Protein AF-A0A8X6MJT6-F1 (afdb_monomer_lite)

Secondary structure (DSSP, 8-state):
--SEEEEEETTEEEEEETTTTEEEETTTHHHHHHSHHHHHHHHHHHHHTT---THHHHHH--S-HHHHHHHHHHHHHHHHHHH-----------

Organism: Nephila pilipes (NCBI:txid299642)

Sequence (94 aa):
LQYIRESQGEGGDQYNCFPCGSCCTSMDIISHLQSIRHKMTCLEKMNSDGKENDIIAIKALQVAEYYKEGIIDQECRRLLTEFGSGKPEVYIAK

Radius of gyration: 15.32 Å; chains: 1; bounding box: 29×22×44 Å

Foldseek 3Di:
DVQWDWDDDPVAIWIQGNLQRDIDHPVCPVVVCLDPSNLLSVVVVCVVVVNDFCSVVLVPDPDDVVVSSVVSVVRSVVCCVVPVPDDPPPPDDD

Structure (mmCIF, N/CA/C/O backbone):
data_AF-A0A8X6MJT6-F1
#
_entry.id   AF-A0A8X6MJT6-F1
#
loop_
_atom_site.group_PDB
_atom_site.id
_atom_site.type_symbol
_atom_site.label_atom_id
_atom_site.label_alt_id
_atom_site.label_comp_id
_atom_site.label_asym_id
_atom_site.label_entity_id
_atom_site.label_seq_id
_atom_site.pdbx_PDB_ins_code
_atom_site.Cartn_x
_atom_site.Cartn_y
_atom_site.Cartn_z
_atom_site.occupancy
_atom_site.B_iso_or_equiv
_atom_site.auth_seq_id
_atom_site.auth_comp_id
_atom_site.auth_asym_id
_atom_site.auth_atom_id
_atom_site.pdbx_PDB_model_num
ATOM 1 N N . LEU A 1 1 ? -6.092 -7.801 -12.962 1.00 50.81 1 LEU A N 1
ATOM 2 C CA . LEU A 1 1 ? -4.792 -7.126 -13.205 1.00 50.81 1 LEU A CA 1
ATOM 3 C C . LEU A 1 1 ? -4.995 -5.676 -13.689 1.00 50.81 1 LEU A C 1
ATOM 5 O O . LEU A 1 1 ? -4.405 -5.276 -14.674 1.00 50.81 1 LEU A O 1
ATOM 9 N N . GLN A 1 2 ? -5.821 -4.854 -13.024 1.00 55.72 2 GLN A N 1
ATOM 10 C CA . GLN A 1 2 ? -6.102 -3.482 -13.511 1.00 55.72 2 GLN A CA 1
ATOM 11 C C . GLN A 1 2 ? -4.986 -2.464 -13.196 1.00 55.72 2 GLN A C 1
ATOM 13 O O . GLN A 1 2 ? -5.027 -1.332 -13.664 1.00 55.72 2 GLN A O 1
ATOM 18 N N . TYR A 1 3 ? -3.989 -2.852 -12.396 1.00 67.94 3 TYR A N 1
ATOM 19 C CA . TYR A 1 3 ? -2.998 -1.932 -11.825 1.00 67.94 3 TYR A CA 1
ATOM 20 C C . TYR A 1 3 ? -1.563 -2.159 -12.318 1.00 67.94 3 TYR A C 1
ATOM 22 O O . TYR A 1 3 ? -0.687 -1.360 -11.994 1.00 67.94 3 TYR A O 1
ATOM 30 N N . ILE A 1 4 ? -1.329 -3.202 -13.119 1.00 76.06 4 ILE A N 1
ATOM 31 C CA . ILE A 1 4 ? -0.040 -3.467 -13.764 1.00 76.06 4 ILE A CA 1
ATOM 32 C C . ILE A 1 4 ? -0.300 -3.625 -15.256 1.00 76.06 4 ILE A C 1
ATOM 34 O O . ILE A 1 4 ? -1.151 -4.426 -15.639 1.00 76.06 4 ILE A O 1
ATOM 38 N N . ARG A 1 5 ? 0.424 -2.872 -16.084 1.00 77.75 5 ARG A N 1
ATOM 39 C CA . ARG A 1 5 ? 0.375 -3.002 -17.541 1.00 77.75 5 ARG A CA 1
ATOM 40 C C . ARG A 1 5 ? 1.713 -3.477 -18.069 1.00 77.75 5 ARG A C 1
ATOM 42 O O . ARG A 1 5 ? 2.724 -2.806 -17.878 1.00 77.75 5 ARG A O 1
ATOM 49 N N . GLU A 1 6 ? 1.679 -4.599 -18.764 1.00 76.31 6 GLU A N 1
ATOM 50 C CA . GLU A 1 6 ? 2.786 -5.057 -19.587 1.00 76.31 6 GLU A CA 1
ATOM 51 C C . GLU A 1 6 ? 2.833 -4.237 -20.884 1.00 76.31 6 GLU A C 1
ATOM 53 O O . GLU A 1 6 ? 1.809 -3.987 -21.527 1.00 76.31 6 GLU A O 1
ATOM 58 N N . SER A 1 7 ? 4.029 -3.786 -21.232 1.00 71.06 7 SER A N 1
ATOM 59 C CA . SER A 1 7 ? 4.358 -3.102 -22.472 1.00 71.06 7 SER A CA 1
ATOM 60 C C . SER A 1 7 ? 5.487 -3.890 -23.125 1.00 71.06 7 SER A C 1
ATOM 62 O O . SER A 1 7 ? 6.588 -3.962 -22.582 1.00 71.06 7 SER A O 1
ATOM 64 N N . GLN A 1 8 ? 5.208 -4.486 -24.282 1.00 62.81 8 GLN A N 1
ATOM 65 C CA . GLN A 1 8 ? 6.215 -5.178 -25.083 1.00 62.81 8 GLN A CA 1
ATOM 66 C C . GLN A 1 8 ? 6.934 -4.165 -25.976 1.00 62.81 8 GLN A C 1
ATOM 68 O O . GLN A 1 8 ? 6.291 -3.437 -26.733 1.00 62.81 8 GLN A O 1
ATOM 73 N N . GLY A 1 9 ? 8.261 -4.102 -25.871 1.00 62.22 9 GLY A N 1
ATOM 74 C CA . GLY A 1 9 ? 9.123 -3.314 -26.753 1.00 62.22 9 GLY A CA 1
ATOM 75 C C . GLY A 1 9 ? 10.308 -4.140 -27.252 1.00 62.22 9 GLY A C 1
ATOM 76 O O . GLY A 1 9 ? 10.553 -5.241 -26.765 1.00 62.22 9 GLY A O 1
ATOM 77 N N . GLU A 1 10 ? 11.084 -3.596 -28.193 1.00 59.28 10 GLU A N 1
ATOM 78 C CA . GLU A 1 10 ? 12.254 -4.278 -28.787 1.00 59.28 10 GLU A CA 1
ATOM 79 C C . GLU A 1 10 ? 13.348 -4.660 -27.761 1.00 59.28 10 GLU A C 1
ATOM 81 O O . GLU A 1 10 ? 14.229 -5.457 -28.069 1.00 59.28 10 GLU A O 1
ATOM 86 N N . GLY A 1 11 ? 13.278 -4.135 -26.528 1.00 62.78 11 GLY A N 1
ATOM 87 C CA . GLY A 1 11 ? 14.191 -4.423 -25.413 1.00 62.78 11 GLY A CA 1
ATOM 88 C C . GLY A 1 11 ? 13.680 -5.422 -24.361 1.00 62.78 11 GLY A C 1
ATOM 89 O O . GLY A 1 11 ? 14.303 -5.530 -23.306 1.00 62.78 11 GLY A O 1
ATOM 90 N N . GLY A 1 12 ? 12.568 -6.123 -24.612 1.00 66.81 12 GLY A N 1
ATOM 91 C CA . GLY A 1 12 ? 11.955 -7.086 -23.683 1.00 66.81 12 GLY A CA 1
ATOM 92 C C . GLY A 1 12 ? 10.699 -6.569 -22.969 1.00 66.81 12 GLY A C 1
ATOM 93 O O . GLY A 1 12 ? 10.271 -5.430 -23.175 1.00 66.81 12 GLY A O 1
ATOM 94 N N . ASP A 1 13 ? 10.094 -7.425 -22.139 1.00 75.19 13 ASP A N 1
ATOM 95 C CA . ASP A 1 13 ? 8.831 -7.137 -21.446 1.00 75.19 13 ASP A CA 1
ATOM 96 C C . ASP A 1 13 ? 9.037 -6.142 -20.289 1.00 75.19 13 ASP A C 1
ATOM 98 O O . ASP A 1 13 ? 9.766 -6.408 -19.323 1.00 75.19 13 ASP A O 1
ATOM 102 N N . GLN A 1 14 ? 8.376 -4.984 -20.376 1.00 81.12 14 GLN A N 1
ATOM 103 C CA . GLN A 1 14 ? 8.348 -3.963 -19.326 1.00 81.12 14 GLN A CA 1
ATOM 104 C C . GLN A 1 14 ? 6.991 -3.939 -18.621 1.00 81.12 14 GLN A C 1
ATOM 106 O O . GLN A 1 14 ? 5.942 -3.958 -19.256 1.00 81.12 14 GLN A O 1
ATOM 111 N N . TYR A 1 15 ? 6.995 -3.817 -17.298 1.00 82.56 15 TYR A N 1
ATOM 112 C CA . TYR A 1 15 ? 5.813 -3.815 -16.444 1.00 82.56 15 TYR A CA 1
ATOM 113 C C . TYR A 1 15 ? 5.662 -2.469 -15.748 1.00 82.56 15 TYR A C 1
ATOM 115 O O . TYR A 1 15 ? 6.478 -2.076 -14.919 1.00 82.56 15 TYR A O 1
ATOM 123 N N . ASN A 1 16 ? 4.576 -1.770 -16.048 1.00 83.38 16 ASN A N 1
ATOM 124 C CA . ASN A 1 16 ? 4.245 -0.489 -15.445 1.00 83.38 16 ASN A CA 1
ATOM 125 C C . ASN A 1 16 ? 3.267 -0.698 -14.291 1.00 83.38 16 ASN A C 1
ATOM 127 O O . ASN A 1 16 ? 2.131 -1.123 -14.504 1.00 83.38 16 ASN A O 1
ATOM 131 N N . CYS A 1 17 ? 3.695 -0.380 -13.075 1.00 86.12 17 CYS A N 1
ATOM 132 C CA . CYS A 1 17 ? 2.854 -0.377 -11.887 1.00 86.12 17 CYS A CA 1
ATOM 133 C C . CYS A 1 17 ? 2.190 0.996 -11.741 1.00 86.12 17 CYS A C 1
ATOM 135 O O . CYS A 1 17 ? 2.832 1.960 -11.326 1.00 86.12 17 CYS A O 1
ATOM 137 N N . PHE A 1 18 ? 0.899 1.099 -12.064 1.00 83.69 18 PHE A N 1
ATOM 138 C CA . PHE A 1 18 ? 0.169 2.368 -11.984 1.00 83.69 18 PHE A CA 1
ATOM 139 C C . PHE A 1 18 ? 0.071 2.947 -10.567 1.00 83.69 18 PHE A C 1
ATOM 141 O O . PHE A 1 18 ? 0.235 4.157 -10.439 1.00 83.69 18 PHE A O 1
ATOM 148 N N . PRO A 1 19 ? -0.175 2.152 -9.501 1.00 82.38 19 PRO A N 1
ATOM 149 C CA . PRO A 1 19 ? -0.186 2.676 -8.138 1.00 82.38 19 PRO A CA 1
ATOM 150 C C . PRO A 1 19 ? 1.135 3.351 -7.766 1.00 82.38 19 PRO A C 1
ATOM 152 O O . PRO A 1 19 ? 1.123 4.425 -7.180 1.00 82.38 19 PRO A O 1
ATOM 155 N N . CYS A 1 20 ? 2.264 2.746 -8.142 1.00 84.38 20 CYS A N 1
ATOM 156 C CA . CYS A 1 20 ? 3.590 3.240 -7.780 1.00 84.38 20 CYS A CA 1
ATOM 157 C C . CYS A 1 20 ? 4.199 4.206 -8.808 1.00 84.38 20 CYS A C 1
ATOM 159 O O . CYS A 1 20 ? 5.248 4.783 -8.532 1.00 84.38 20 CYS A O 1
ATOM 161 N N . GLY A 1 21 ? 3.604 4.340 -9.998 1.00 82.94 21 GLY A N 1
ATOM 162 C CA . GLY A 1 21 ? 4.178 5.091 -11.119 1.00 82.94 21 GLY A CA 1
ATOM 163 C C . GLY A 1 21 ? 5.526 4.545 -11.611 1.00 82.94 21 GLY A C 1
ATOM 164 O O . GLY A 1 21 ? 6.283 5.275 -12.243 1.00 82.94 21 GLY A O 1
ATOM 165 N N . SER A 1 22 ? 5.861 3.291 -11.293 1.00 81.44 22 SER A N 1
ATOM 166 C CA . SER A 1 22 ? 7.171 2.698 -11.580 1.00 81.44 22 SER A CA 1
ATOM 167 C C . SER A 1 22 ? 7.123 1.752 -12.775 1.00 81.44 22 SER A C 1
ATOM 169 O O . SER A 1 22 ? 6.178 0.975 -12.914 1.00 81.44 22 SER A O 1
ATOM 171 N N . CYS A 1 23 ? 8.181 1.768 -13.585 1.00 83.50 23 CYS A N 1
ATOM 172 C CA . CYS A 1 23 ? 8.428 0.783 -14.634 1.00 83.50 23 CYS A CA 1
ATOM 173 C C . CYS A 1 23 ? 9.448 -0.250 -14.132 1.00 83.50 23 CYS A C 1
ATOM 175 O O . CYS A 1 23 ? 10.487 0.117 -13.581 1.00 83.50 23 CYS A O 1
ATOM 177 N N . CYS A 1 24 ? 9.130 -1.530 -14.285 1.00 83.12 24 CYS A N 1
ATOM 178 C CA . CYS A 1 24 ? 9.925 -2.673 -13.849 1.00 83.12 24 CYS A CA 1
ATOM 179 C C . CYS A 1 24 ? 10.160 -3.617 -15.030 1.00 83.12 24 CYS A C 1
ATOM 181 O O . CYS A 1 24 ? 9.385 -3.632 -15.980 1.00 83.12 24 CYS A O 1
ATOM 183 N N . THR A 1 25 ? 11.208 -4.430 -14.973 1.00 84.19 25 THR A N 1
ATOM 184 C CA . THR A 1 25 ? 11.412 -5.510 -15.949 1.00 84.19 25 THR A CA 1
ATOM 185 C C . THR A 1 25 ? 10.670 -6.778 -15.514 1.00 84.19 25 THR A C 1
ATOM 187 O O . THR A 1 25 ? 10.196 -6.864 -14.378 1.00 84.19 25 THR A O 1
ATOM 190 N N . SER A 1 26 ? 10.604 -7.789 -16.383 1.00 79.94 26 SER A N 1
ATOM 191 C CA . SER A 1 26 ? 10.127 -9.134 -16.019 1.00 79.94 26 SER A CA 1
ATOM 192 C C . SER A 1 26 ? 10.899 -9.766 -14.854 1.00 79.94 26 SER A C 1
ATOM 194 O O . SER A 1 26 ? 10.322 -10.530 -14.083 1.00 79.94 26 SE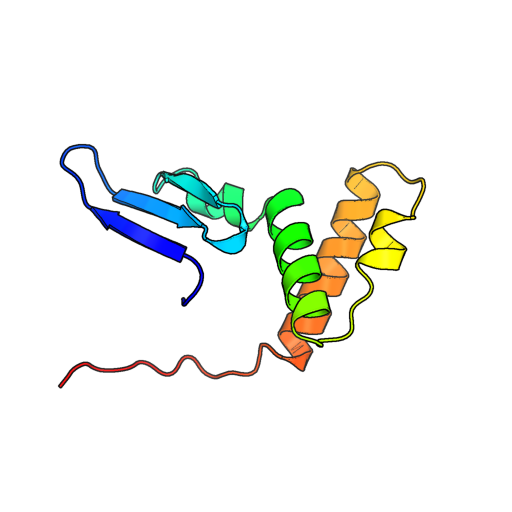R A O 1
ATOM 196 N N . MET A 1 27 ? 12.179 -9.421 -14.677 1.00 83.06 27 MET A N 1
ATOM 197 C CA . MET A 1 27 ? 12.996 -9.914 -13.563 1.00 83.06 27 MET A CA 1
ATOM 198 C C . MET A 1 27 ? 12.665 -9.209 -12.240 1.00 83.06 27 MET A C 1
ATOM 200 O O . MET A 1 27 ? 12.693 -9.836 -11.183 1.00 83.06 27 MET A O 1
ATOM 204 N N . ASP A 1 28 ? 12.293 -7.928 -12.295 1.00 85.56 28 ASP A N 1
ATOM 205 C CA . ASP A 1 28 ? 12.110 -7.088 -11.103 1.00 85.56 28 ASP A CA 1
ATOM 206 C C . ASP A 1 28 ? 10.646 -6.918 -10.684 1.00 85.56 28 ASP A C 1
ATOM 208 O O . ASP A 1 28 ? 10.360 -6.401 -9.605 1.00 85.56 28 ASP A O 1
ATOM 212 N N . ILE A 1 29 ? 9.682 -7.312 -11.519 1.00 84.19 29 ILE A N 1
ATOM 213 C CA . ILE A 1 29 ? 8.264 -7.069 -11.228 1.00 84.19 29 ILE A CA 1
ATOM 214 C C . ILE A 1 29 ? 7.807 -7.792 -9.957 1.00 84.19 29 ILE A C 1
ATOM 216 O O . ILE A 1 29 ? 7.097 -7.210 -9.142 1.00 84.19 29 ILE A O 1
ATOM 220 N N . ILE A 1 30 ? 8.248 -9.029 -9.723 1.00 86.44 30 ILE A N 1
ATOM 221 C CA . ILE A 1 30 ? 7.844 -9.781 -8.526 1.00 86.44 30 ILE A CA 1
ATOM 222 C C . ILE A 1 30 ? 8.424 -9.149 -7.257 1.00 86.44 30 ILE A C 1
ATOM 224 O O . ILE A 1 30 ? 7.691 -8.935 -6.290 1.00 86.44 30 ILE A O 1
ATOM 228 N N . SER A 1 31 ? 9.711 -8.793 -7.270 1.00 88.12 31 SER A N 1
ATOM 229 C CA . SER A 1 31 ? 10.358 -8.127 -6.134 1.00 88.12 31 SER A CA 1
ATOM 230 C C . SER A 1 31 ? 9.754 -6.743 -5.881 1.00 88.12 31 SER A C 1
ATOM 232 O O . SER A 1 31 ? 9.531 -6.364 -4.731 1.00 88.12 31 SER A O 1
ATOM 234 N N . HIS A 1 32 ? 9.378 -6.020 -6.941 1.00 88.25 32 HIS A N 1
ATOM 235 C CA . HIS A 1 32 ? 8.636 -4.770 -6.837 1.00 88.25 32 HIS A CA 1
ATOM 236 C C . HIS A 1 32 ? 7.299 -4.951 -6.105 1.00 88.25 32 HIS A C 1
ATOM 238 O O . HIS A 1 32 ? 7.030 -4.219 -5.152 1.00 88.25 32 HIS A O 1
ATOM 244 N N . LEU A 1 33 ? 6.478 -5.926 -6.509 1.00 86.62 33 LEU A N 1
ATOM 245 C CA . LEU A 1 33 ? 5.161 -6.163 -5.901 1.00 86.62 33 LEU A CA 1
ATOM 246 C C . LEU A 1 33 ? 5.251 -6.616 -4.442 1.00 86.62 33 LEU A C 1
ATOM 248 O O . LEU A 1 33 ? 4.360 -6.333 -3.644 1.00 86.62 33 LEU A O 1
ATOM 252 N N . GLN A 1 34 ? 6.334 -7.299 -4.081 1.00 86.94 34 GLN A N 1
ATOM 253 C CA . GLN A 1 34 ? 6.589 -7.713 -2.704 1.00 86.94 34 GLN A CA 1
ATOM 254 C C . GLN A 1 34 ? 7.177 -6.593 -1.838 1.00 86.94 34 GLN A C 1
ATOM 256 O O . GLN A 1 34 ? 7.145 -6.708 -0.612 1.00 86.94 34 GLN A O 1
ATOM 261 N N . SER A 1 35 ? 7.668 -5.507 -2.443 1.00 89.56 35 SER A N 1
ATOM 262 C CA . SER A 1 35 ? 8.279 -4.405 -1.704 1.00 89.56 35 SER A CA 1
ATOM 263 C C . SER A 1 35 ? 7.292 -3.729 -0.748 1.00 89.56 35 SER A C 1
ATOM 265 O O . SER A 1 35 ? 6.130 -3.482 -1.084 1.00 89.56 35 SER A O 1
ATOM 267 N N . ILE A 1 36 ? 7.791 -3.349 0.434 1.00 89.62 36 ILE A N 1
ATOM 268 C CA . ILE A 1 36 ? 7.051 -2.568 1.439 1.00 89.62 36 ILE A CA 1
ATOM 269 C C . ILE A 1 36 ? 6.422 -1.329 0.802 1.00 89.62 36 ILE A C 1
ATOM 271 O O . ILE A 1 36 ? 5.251 -1.031 1.029 1.00 89.62 36 ILE A O 1
ATOM 275 N N . ARG A 1 37 ? 7.188 -0.636 -0.047 1.00 89.31 37 ARG A N 1
ATOM 276 C CA . ARG A 1 37 ? 6.732 0.567 -0.744 1.00 89.31 37 ARG A CA 1
ATOM 277 C C . ARG A 1 37 ? 5.473 0.296 -1.565 1.00 89.31 37 ARG A C 1
ATOM 279 O O . ARG A 1 37 ? 4.514 1.048 -1.445 1.00 89.31 37 ARG A O 1
ATOM 286 N N . HIS A 1 38 ? 5.459 -0.777 -2.358 1.00 89.94 38 HIS A N 1
ATOM 287 C CA . HIS A 1 38 ? 4.286 -1.139 -3.153 1.00 89.94 38 HIS A CA 1
ATOM 288 C C . HIS A 1 38 ? 3.071 -1.429 -2.267 1.00 89.94 38 HIS A C 1
ATOM 290 O O . HIS A 1 38 ? 2.001 -0.856 -2.474 1.00 89.94 38 HIS A O 1
ATOM 296 N N . LYS A 1 39 ? 3.255 -2.261 -1.237 1.00 90.56 39 LYS A N 1
ATOM 297 C CA . LYS A 1 39 ? 2.191 -2.628 -0.295 1.00 90.56 39 LYS A CA 1
ATOM 298 C C . LYS A 1 39 ? 1.596 -1.398 0.401 1.00 90.56 39 LYS A C 1
ATOM 300 O O . LYS A 1 39 ? 0.376 -1.260 0.436 1.00 90.56 39 LYS A O 1
ATOM 305 N N . MET A 1 40 ? 2.426 -0.461 0.869 1.00 91.50 40 MET A N 1
ATOM 306 C CA . MET A 1 40 ? 1.952 0.797 1.464 1.00 91.50 40 MET A CA 1
ATOM 307 C C . MET A 1 40 ? 1.141 1.631 0.476 1.00 91.50 40 MET A C 1
ATOM 309 O O . MET A 1 40 ? 0.054 2.081 0.823 1.00 91.50 40 MET A O 1
ATOM 313 N N . THR A 1 41 ? 1.616 1.796 -0.760 1.00 90.75 41 THR A N 1
ATOM 314 C CA . THR A 1 41 ? 0.875 2.533 -1.793 1.00 90.75 41 THR A CA 1
ATOM 315 C C . THR A 1 41 ? -0.479 1.885 -2.100 1.00 90.75 41 THR A C 1
ATOM 317 O O . THR A 1 41 ? -1.474 2.582 -2.300 1.00 90.75 41 THR A O 1
ATOM 320 N N . CYS A 1 42 ? -0.559 0.552 -2.097 1.00 89.06 42 CYS A N 1
ATOM 321 C CA . CYS A 1 42 ? -1.833 -0.151 -2.230 1.00 89.06 42 CYS A CA 1
ATOM 322 C C . CYS A 1 42 ? -2.778 0.140 -1.059 1.00 89.06 42 CYS A C 1
ATOM 324 O O . CYS A 1 42 ? -3.944 0.445 -1.300 1.00 89.06 42 CYS A O 1
ATOM 326 N N . LEU A 1 43 ? -2.288 0.096 0.182 1.00 90.56 43 LEU A N 1
ATOM 327 C CA . LEU A 1 43 ? -3.089 0.408 1.370 1.00 90.56 43 LEU A CA 1
ATOM 328 C C . LEU A 1 43 ? -3.581 1.863 1.372 1.00 90.56 43 LEU A C 1
ATOM 330 O O . LEU A 1 43 ? -4.751 2.119 1.652 1.00 90.56 43 LEU A O 1
ATOM 334 N N . GLU A 1 44 ? -2.724 2.813 0.989 1.00 91.88 44 GLU A N 1
ATOM 335 C CA . GLU A 1 44 ? -3.093 4.224 0.820 1.00 91.88 44 GLU A CA 1
ATOM 336 C C . GLU A 1 44 ? -4.228 4.383 -0.186 1.00 91.88 44 GLU A C 1
ATOM 338 O O . GLU A 1 44 ? -5.228 5.036 0.106 1.00 91.88 44 GLU A O 1
ATOM 343 N N . LYS A 1 45 ? -4.098 3.744 -1.353 1.00 88.69 45 LYS A N 1
ATOM 344 C CA . LYS A 1 45 ? -5.118 3.806 -2.395 1.00 88.69 45 LYS A CA 1
ATOM 345 C C . LYS A 1 45 ? -6.426 3.170 -1.943 1.00 88.69 45 LYS A C 1
ATOM 347 O O . LYS A 1 45 ? -7.477 3.763 -2.136 1.00 88.69 45 LYS A O 1
ATOM 352 N N . MET A 1 46 ? -6.369 2.009 -1.290 1.00 87.94 46 MET A N 1
ATOM 353 C CA . MET A 1 46 ? -7.554 1.365 -0.719 1.00 87.94 46 MET A CA 1
ATOM 354 C C . MET A 1 46 ? -8.237 2.261 0.317 1.00 87.94 46 MET A C 1
ATOM 356 O O . MET A 1 46 ? -9.457 2.390 0.280 1.00 87.94 46 MET A O 1
ATOM 360 N N . ASN A 1 47 ? -7.463 2.936 1.171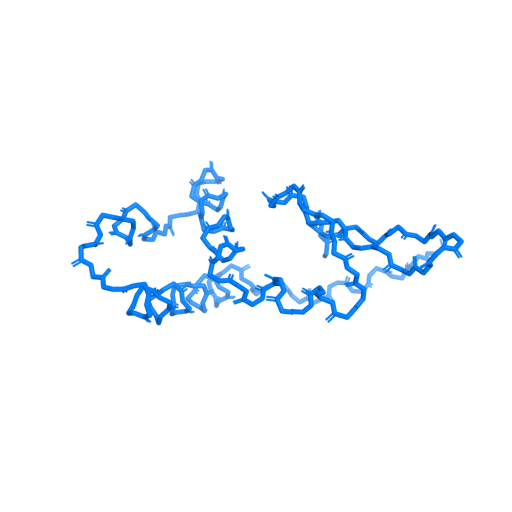 1.00 90.81 47 ASN A N 1
ATOM 361 C CA . ASN A 1 47 ? -7.994 3.882 2.149 1.00 90.81 47 ASN A CA 1
ATOM 362 C C . ASN A 1 47 ? -8.666 5.084 1.461 1.00 90.81 47 ASN A C 1
ATOM 364 O O . ASN A 1 47 ? -9.761 5.484 1.847 1.00 90.81 47 ASN A O 1
ATOM 368 N N . SER A 1 48 ? -8.054 5.634 0.405 1.00 89.12 48 SER A N 1
ATOM 369 C CA . SER A 1 48 ? -8.653 6.699 -0.415 1.00 89.12 48 SER A CA 1
ATOM 370 C C . SER A 1 48 ? -9.907 6.252 -1.172 1.00 89.12 48 SER A C 1
ATOM 372 O O . SER A 1 48 ? -10.828 7.047 -1.335 1.00 89.12 48 SER A O 1
ATOM 374 N N . ASP A 1 49 ? -9.972 4.985 -1.582 1.00 87.69 49 ASP A N 1
ATOM 375 C CA . ASP A 1 49 ? -11.137 4.366 -2.224 1.00 87.69 49 ASP A CA 1
ATOM 376 C C . ASP A 1 49 ? -12.251 4.004 -1.211 1.00 87.69 49 ASP A C 1
ATOM 378 O O . ASP A 1 49 ? -13.246 3.380 -1.582 1.00 87.69 49 ASP A O 1
ATOM 382 N N . GLY A 1 50 ? -12.096 4.365 0.071 1.00 87.50 50 GLY A N 1
ATOM 383 C CA . GLY A 1 50 ? -13.085 4.135 1.130 1.00 87.50 50 GLY A CA 1
ATOM 384 C C . GLY A 1 50 ? -13.047 2.740 1.760 1.00 87.50 50 GLY A C 1
ATOM 385 O O . GLY A 1 50 ? -13.971 2.374 2.483 1.00 87.50 50 GLY A O 1
ATOM 386 N N . LYS A 1 51 ? -12.001 1.946 1.500 1.00 87.94 51 LYS A N 1
ATOM 387 C CA . LYS A 1 51 ? -11.782 0.647 2.152 1.00 87.94 51 LYS A CA 1
ATOM 388 C C . LYS A 1 51 ? -10.940 0.857 3.401 1.00 87.94 51 LYS A C 1
ATOM 390 O O . LYS A 1 51 ? -9.722 1.036 3.306 1.00 87.94 51 LYS A O 1
ATOM 395 N N . GLU A 1 52 ? -11.611 0.839 4.547 1.00 91.38 52 GLU A N 1
ATOM 396 C CA . GLU A 1 52 ? -10.991 1.054 5.852 1.00 91.38 52 GLU A CA 1
ATOM 397 C C . GLU A 1 52 ? -9.833 0.078 6.092 1.00 91.38 52 GLU A C 1
ATOM 399 O O . GLU A 1 52 ? -9.948 -1.139 5.913 1.00 91.38 52 GLU A O 1
ATOM 404 N N . ASN A 1 53 ? -8.688 0.642 6.460 1.00 92.88 53 ASN A N 1
ATOM 405 C CA . ASN A 1 53 ? -7.484 -0.096 6.795 1.00 92.88 53 ASN A CA 1
ATOM 406 C C . ASN A 1 53 ? -6.574 0.733 7.705 1.00 92.88 53 ASN A C 1
ATOM 408 O O . ASN A 1 53 ? -6.730 1.949 7.837 1.00 92.88 53 ASN A O 1
ATOM 412 N N . ASP A 1 54 ? -5.579 0.076 8.290 1.00 94.06 54 ASP A N 1
ATOM 413 C CA . ASP A 1 54 ? -4.737 0.663 9.332 1.00 94.06 54 ASP A CA 1
ATOM 414 C C . ASP A 1 54 ? -3.571 1.519 8.801 1.00 94.06 54 ASP A C 1
ATOM 416 O O . ASP A 1 54 ? -2.655 1.856 9.554 1.00 94.06 54 ASP A O 1
ATOM 420 N N . ILE A 1 55 ? -3.558 1.931 7.525 1.00 93.75 55 ILE A N 1
ATOM 421 C CA . ILE A 1 55 ? -2.396 2.613 6.922 1.00 93.75 55 ILE A CA 1
ATOM 422 C C . ILE A 1 55 ? -1.966 3.887 7.658 1.00 93.75 55 ILE A C 1
ATOM 424 O O . ILE A 1 55 ? -0.770 4.164 7.771 1.00 93.75 55 ILE A O 1
ATOM 428 N N . ILE A 1 56 ? -2.919 4.659 8.187 1.00 92.19 56 ILE A N 1
ATOM 429 C CA . ILE A 1 56 ? -2.633 5.887 8.940 1.00 92.19 56 ILE A CA 1
ATOM 430 C C . ILE A 1 56 ? -1.926 5.539 10.256 1.00 92.19 56 ILE A C 1
ATOM 432 O O . ILE A 1 56 ? -0.904 6.145 10.586 1.00 92.19 56 ILE A O 1
ATOM 436 N N . ALA A 1 57 ? -2.425 4.526 10.970 1.00 92.69 57 ALA A N 1
ATOM 437 C CA . ALA A 1 57 ? -1.830 4.050 12.213 1.00 92.69 57 ALA A CA 1
ATOM 438 C C . ALA A 1 57 ? -0.437 3.451 11.966 1.00 92.69 57 ALA A C 1
ATOM 440 O O . ALA A 1 57 ? 0.519 3.823 12.644 1.00 92.69 57 ALA A O 1
ATOM 441 N N . ILE A 1 58 ? -0.290 2.609 10.937 1.00 91.12 58 ILE A N 1
ATOM 442 C CA . ILE A 1 58 ? 0.979 1.979 10.544 1.00 91.12 58 ILE A CA 1
ATOM 443 C C . ILE A 1 58 ? 2.051 3.033 10.239 1.00 91.12 58 ILE A C 1
ATOM 445 O O . ILE A 1 58 ? 3.200 2.906 10.675 1.00 91.12 58 ILE A O 1
ATOM 449 N N . LYS A 1 59 ? 1.694 4.104 9.518 1.00 89.06 59 LYS A N 1
ATOM 450 C CA . LYS A 1 59 ? 2.616 5.211 9.223 1.00 89.06 59 LYS A CA 1
ATOM 451 C C . LYS A 1 59 ? 3.069 5.950 10.478 1.00 89.06 59 LYS A C 1
ATOM 453 O O . LYS A 1 59 ? 4.240 6.322 10.557 1.00 89.06 59 LYS A O 1
ATOM 458 N N . ALA A 1 60 ? 2.171 6.133 11.444 1.00 91.50 60 ALA A N 1
ATOM 459 C CA . ALA A 1 60 ? 2.450 6.832 12.695 1.00 91.50 60 ALA A CA 1
ATOM 460 C C . ALA A 1 60 ? 3.343 6.036 13.667 1.00 91.50 60 ALA A C 1
ATOM 462 O O . ALA A 1 60 ? 3.902 6.621 14.595 1.00 91.50 60 ALA A O 1
ATOM 463 N N . LEU A 1 61 ? 3.519 4.723 13.462 1.00 90.94 61 LEU A N 1
ATO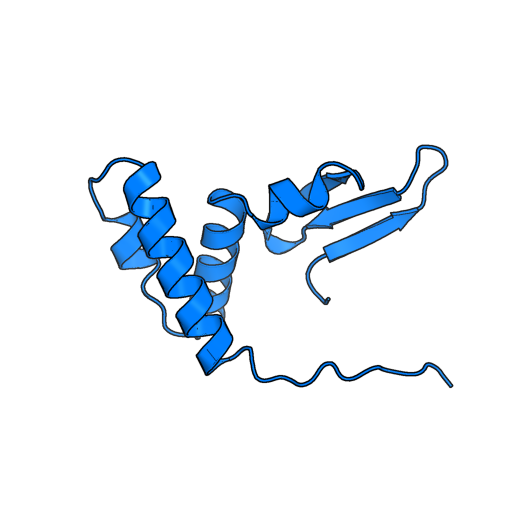M 464 C CA . LEU A 1 61 ? 4.383 3.903 14.311 1.00 90.94 61 LEU A CA 1
ATOM 465 C C . LEU A 1 61 ? 5.845 4.370 14.249 1.00 90.94 61 LEU A C 1
ATOM 467 O O . LEU A 1 61 ? 6.458 4.436 13.179 1.00 90.94 61 LEU A O 1
ATOM 471 N N . GLN A 1 62 ? 6.439 4.607 15.418 1.00 89.56 62 GLN A N 1
ATOM 472 C CA . GLN A 1 62 ? 7.867 4.902 15.582 1.00 89.56 62 GLN A CA 1
ATOM 473 C C . GLN A 1 62 ? 8.664 3.615 15.837 1.00 89.56 62 GLN A C 1
ATOM 475 O O . GLN A 1 62 ? 9.313 3.450 16.865 1.00 89.56 62 GLN A O 1
ATOM 480 N N . VAL A 1 63 ? 8.572 2.673 14.900 1.00 87.00 63 VAL A N 1
ATOM 481 C CA . VAL A 1 63 ? 9.311 1.401 14.928 1.00 87.00 63 VAL A CA 1
ATOM 482 C C . VAL A 1 63 ? 10.207 1.281 13.701 1.00 87.00 63 VAL A C 1
ATOM 484 O O . VAL A 1 63 ? 9.995 1.969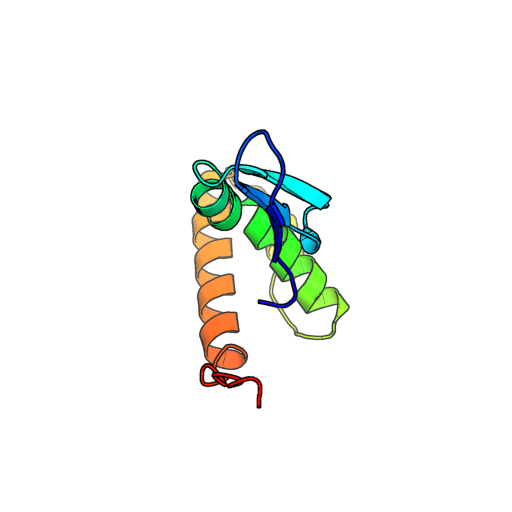 12.699 1.00 87.00 63 VAL A O 1
ATOM 487 N N . ALA A 1 64 ? 11.205 0.401 13.774 1.00 86.06 64 ALA A N 1
ATOM 488 C CA . ALA A 1 64 ? 12.076 0.104 12.643 1.00 86.06 64 ALA A CA 1
ATOM 489 C C . ALA A 1 64 ? 11.278 -0.431 11.438 1.00 86.06 64 ALA A C 1
ATOM 491 O O . ALA A 1 64 ? 10.254 -1.096 11.607 1.00 86.06 64 ALA A O 1
ATOM 492 N N . GLU A 1 65 ? 11.762 -0.174 10.221 1.00 80.62 65 GLU A N 1
ATOM 493 C CA . GLU A 1 65 ? 11.041 -0.525 8.987 1.00 80.62 65 GLU A CA 1
ATOM 494 C C . GLU A 1 65 ? 10.737 -2.022 8.865 1.00 80.62 65 GLU A C 1
ATOM 496 O O . GLU A 1 65 ? 9.647 -2.383 8.431 1.00 80.62 65 GLU A O 1
ATOM 501 N N . TYR A 1 66 ? 11.632 -2.893 9.343 1.00 82.50 66 TYR A N 1
ATOM 502 C CA . TYR A 1 66 ? 11.403 -4.342 9.328 1.00 82.50 66 TYR A CA 1
ATOM 503 C C . TYR A 1 66 ? 10.204 -4.772 10.190 1.00 82.50 66 TYR A C 1
ATOM 505 O O . TYR A 1 66 ? 9.508 -5.727 9.858 1.00 82.50 66 TYR A O 1
ATOM 513 N N . TYR A 1 67 ? 9.918 -4.062 11.289 1.00 84.19 67 TYR A N 1
ATOM 514 C CA . TYR A 1 67 ? 8.711 -4.320 12.076 1.00 84.19 67 TYR A CA 1
ATOM 515 C C . TYR A 1 67 ? 7.463 -3.808 11.359 1.00 84.19 67 TYR A C 1
ATOM 517 O O . TYR A 1 67 ? 6.412 -4.442 11.440 1.00 84.19 67 TYR A O 1
ATOM 525 N N . LYS A 1 68 ? 7.573 -2.690 10.626 1.00 86.56 68 LYS A N 1
ATOM 526 C CA . LYS A 1 68 ? 6.468 -2.184 9.799 1.00 86.56 68 LYS A CA 1
ATOM 527 C C . LYS A 1 68 ? 6.120 -3.167 8.691 1.00 86.56 68 LYS A C 1
ATOM 529 O O . LYS A 1 68 ? 4.938 -3.357 8.435 1.00 86.56 68 LYS A O 1
ATOM 534 N N . GLU A 1 69 ? 7.111 -3.822 8.089 1.00 88.62 69 GLU A N 1
ATOM 535 C CA . GLU A 1 69 ? 6.895 -4.835 7.051 1.00 88.62 69 GLU A CA 1
ATOM 536 C C . GLU A 1 69 ? 5.953 -5.948 7.515 1.00 88.62 69 GLU A C 1
ATOM 538 O O . GLU A 1 69 ? 4.965 -6.232 6.843 1.00 88.62 69 GLU A O 1
ATOM 543 N N . GLY A 1 70 ? 6.189 -6.516 8.702 1.00 90.62 70 GLY A N 1
ATOM 544 C CA . GLY A 1 70 ? 5.330 -7.570 9.248 1.00 90.62 70 GLY A CA 1
ATOM 545 C C . GLY A 1 70 ? 3.876 -7.127 9.454 1.00 90.62 70 GLY A C 1
ATOM 546 O O . GLY A 1 70 ? 2.951 -7.887 9.160 1.00 90.62 70 GLY A O 1
ATOM 547 N N . ILE A 1 71 ? 3.673 -5.887 9.911 1.00 92.50 71 ILE A N 1
ATOM 548 C CA . ILE A 1 71 ? 2.342 -5.304 10.142 1.00 92.50 71 ILE A CA 1
ATOM 549 C C . ILE A 1 71 ? 1.644 -5.014 8.808 1.00 92.50 71 ILE A C 1
ATOM 551 O O . ILE A 1 71 ? 0.482 -5.368 8.626 1.00 92.50 71 ILE A O 1
ATOM 555 N N . ILE A 1 72 ? 2.364 -4.425 7.851 1.00 91.88 72 ILE A N 1
ATOM 556 C CA . ILE A 1 72 ? 1.868 -4.151 6.497 1.00 91.88 72 ILE A CA 1
ATOM 557 C C . ILE A 1 72 ? 1.447 -5.455 5.818 1.00 91.88 72 ILE A C 1
ATOM 559 O O . ILE A 1 72 ? 0.365 -5.530 5.243 1.00 91.88 72 ILE A O 1
ATOM 563 N N . ASP A 1 73 ? 2.257 -6.504 5.930 1.00 91.56 73 ASP A N 1
ATOM 564 C CA . ASP A 1 73 ? 1.957 -7.816 5.363 1.00 91.56 73 ASP A CA 1
ATOM 565 C C . ASP A 1 73 ? 0.714 -8.451 5.977 1.00 91.56 73 ASP A C 1
ATOM 567 O O . ASP A 1 73 ? -0.098 -9.056 5.270 1.00 91.56 73 ASP A O 1
ATOM 571 N N . GLN A 1 74 ? 0.561 -8.334 7.295 1.00 91.50 74 GLN A N 1
ATOM 572 C CA . GLN A 1 74 ? -0.627 -8.806 7.991 1.00 91.50 74 GLN A CA 1
ATOM 573 C C . GLN A 1 74 ? -1.877 -8.064 7.513 1.00 91.50 74 GLN A C 1
ATOM 575 O O . GLN A 1 74 ? -2.882 -8.709 7.213 1.00 91.50 74 GLN A O 1
ATOM 580 N N . GLU A 1 75 ? -1.789 -6.745 7.375 1.00 92.06 75 GLU A N 1
ATOM 581 C CA . GLU A 1 75 ? -2.905 -5.917 6.934 1.00 92.06 75 GLU A CA 1
ATOM 582 C C . GLU A 1 75 ? -3.280 -6.185 5.472 1.00 92.06 75 GLU A C 1
ATOM 584 O O . GLU A 1 75 ? -4.450 -6.390 5.147 1.00 92.06 75 GLU A O 1
ATOM 589 N N . CYS A 1 76 ? -2.291 -6.316 4.583 1.00 88.44 76 CYS A N 1
ATOM 590 C CA . CYS A 1 76 ? -2.527 -6.738 3.206 1.00 88.44 76 CYS A CA 1
ATOM 591 C C . CYS A 1 76 ? -3.228 -8.104 3.143 1.00 88.44 76 CYS A C 1
ATOM 593 O O . CYS A 1 76 ? -4.173 -8.265 2.372 1.00 88.44 76 CYS A O 1
ATOM 595 N N . ARG A 1 77 ? -2.821 -9.088 3.960 1.00 89.00 77 ARG A N 1
ATOM 596 C CA . ARG A 1 77 ? -3.490 -10.403 4.023 1.00 89.00 77 ARG A CA 1
ATOM 597 C C . ARG A 1 77 ? -4.927 -10.309 4.535 1.00 89.00 77 ARG A C 1
ATOM 599 O O . ARG A 1 77 ? -5.799 -11.001 4.003 1.00 89.00 77 ARG A O 1
ATOM 606 N N . ARG A 1 78 ? -5.186 -9.456 5.531 1.00 90.00 78 ARG A N 1
ATOM 607 C CA . ARG A 1 78 ? -6.540 -9.198 6.041 1.00 90.00 78 ARG A CA 1
ATOM 608 C C . ARG A 1 78 ? -7.432 -8.652 4.929 1.00 90.00 78 ARG A C 1
ATOM 610 O O . ARG A 1 78 ? -8.470 -9.239 4.638 1.00 90.00 78 ARG A O 1
ATOM 617 N N . LEU A 1 79 ? -6.976 -7.611 4.233 1.00 85.94 79 LEU A N 1
ATOM 618 C CA . LEU A 1 79 ? -7.721 -6.991 3.137 1.00 85.94 79 LEU A CA 1
ATOM 619 C C . LEU A 1 79 ? -7.896 -7.915 1.929 1.00 85.94 79 LEU A C 1
ATOM 621 O O . LEU A 1 79 ? -8.937 -7.885 1.281 1.00 85.94 79 LEU A O 1
ATOM 625 N N . LEU A 1 80 ? -6.913 -8.766 1.624 1.00 83.56 80 LEU A N 1
ATOM 626 C CA . LEU A 1 80 ? -7.068 -9.812 0.609 1.00 83.56 80 LEU A CA 1
ATOM 627 C C . LEU A 1 80 ? -8.138 -10.835 1.004 1.00 83.56 80 LEU A C 1
ATOM 629 O O . LEU A 1 80 ? -8.851 -11.331 0.140 1.00 83.56 80 LEU A O 1
ATOM 633 N N . THR A 1 81 ? -8.287 -11.138 2.289 1.00 83.25 81 THR A N 1
ATOM 634 C CA . THR A 1 81 ? -9.346 -12.042 2.765 1.00 83.25 81 THR A CA 1
ATOM 635 C C . THR A 1 81 ? -10.720 -11.376 2.661 1.00 83.25 81 THR A C 1
ATOM 637 O O . THR A 1 81 ? -11.672 -11.979 2.171 1.00 83.25 81 THR A O 1
ATOM 640 N N . GLU A 1 82 ? -10.806 -10.111 3.068 1.00 82.94 82 GLU A N 1
ATOM 641 C CA . GLU A 1 82 ? -12.050 -9.340 3.129 1.00 82.94 82 GLU A CA 1
ATOM 642 C C . GLU A 1 82 ? -12.557 -8.906 1.745 1.00 82.94 82 GLU A C 1
ATOM 644 O O . GLU A 1 82 ? -13.733 -9.065 1.427 1.00 82.94 82 GLU A O 1
ATOM 649 N N . PHE A 1 83 ? -11.657 -8.417 0.886 1.00 78.69 83 PHE A N 1
ATOM 650 C CA . PHE A 1 83 ? -11.982 -7.836 -0.422 1.00 78.69 83 PHE A CA 1
ATOM 651 C C . PHE A 1 83 ? -11.431 -8.632 -1.609 1.00 78.69 83 PHE A C 1
ATOM 653 O O . PHE A 1 83 ? -11.884 -8.446 -2.737 1.00 78.69 83 PHE A O 1
ATOM 660 N N . GLY A 1 84 ? -10.438 -9.498 -1.393 1.00 66.56 84 GLY A N 1
ATOM 661 C CA . GLY A 1 84 ? -9.778 -10.274 -2.451 1.00 66.56 84 GLY A CA 1
ATOM 662 C C . GLY A 1 84 ? -10.535 -11.533 -2.877 1.00 66.56 84 GLY A C 1
ATOM 663 O O . GLY A 1 84 ? -10.083 -12.234 -3.781 1.00 66.56 84 GLY A O 1
ATOM 664 N N . SER A 1 85 ? -11.715 -11.791 -2.307 1.00 53.66 85 SER A N 1
ATOM 665 C CA . SER A 1 85 ? -12.632 -12.859 -2.725 1.00 53.66 85 SER A CA 1
ATOM 666 C C . SER A 1 85 ? -13.376 -12.521 -4.030 1.00 53.66 85 SER A C 1
ATOM 668 O O . SER A 1 85 ? -14.594 -12.641 -4.122 1.00 53.66 85 SER A O 1
ATOM 670 N N . GLY A 1 86 ? -12.648 -12.103 -5.064 1.00 48.62 86 GLY A N 1
ATOM 671 C CA . GLY A 1 86 ? -13.104 -12.154 -6.447 1.00 48.62 86 GLY A CA 1
ATOM 672 C C . GLY A 1 86 ? -12.446 -13.358 -7.103 1.00 48.62 86 GLY A C 1
ATOM 673 O O . GLY A 1 86 ? -11.240 -13.333 -7.345 1.00 48.62 86 GLY A O 1
ATOM 674 N N . LYS A 1 87 ? -13.211 -14.425 -7.371 1.00 43.56 87 LYS A N 1
ATOM 675 C CA . LYS A 1 87 ? -12.768 -15.526 -8.245 1.00 43.56 87 LYS A CA 1
ATOM 676 C C . LYS A 1 87 ? -12.077 -14.917 -9.474 1.00 43.56 87 LYS A C 1
ATOM 678 O O . LYS A 1 87 ? -12.601 -13.929 -9.988 1.00 43.56 87 LYS A O 1
ATOM 683 N N . PRO A 1 88 ? -10.948 -15.459 -9.962 1.00 42.84 88 PRO A N 1
ATOM 684 C CA . PRO A 1 88 ? -10.396 -15.011 -11.231 1.00 42.84 88 PRO A CA 1
ATOM 685 C C . PRO A 1 88 ? -11.463 -15.211 -12.313 1.00 42.84 88 PRO A C 1
ATOM 687 O O . PRO A 1 88 ? -11.717 -16.330 -12.753 1.00 42.84 88 PRO A O 1
ATOM 690 N N . GLU A 1 89 ? -12.137 -14.130 -12.704 1.00 40.75 89 GLU A N 1
ATOM 691 C CA . GLU A 1 89 ? -12.961 -14.112 -13.901 1.00 40.75 89 GLU A CA 1
ATOM 692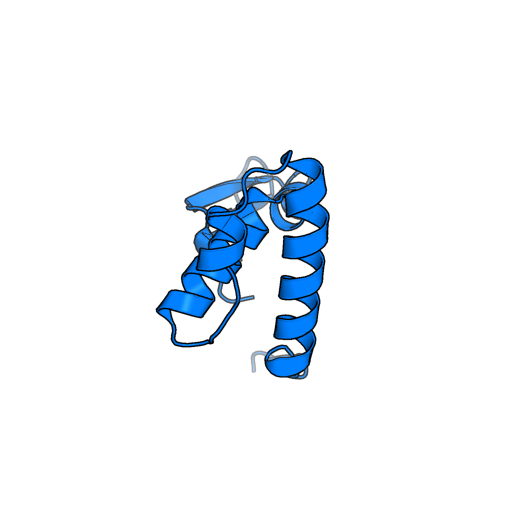 C C . GLU A 1 89 ? -11.992 -14.166 -15.076 1.00 40.75 89 GLU A C 1
ATOM 694 O O . GLU A 1 89 ? -11.365 -13.177 -15.460 1.00 40.75 89 GLU A O 1
ATOM 699 N N . VAL A 1 90 ? -11.797 -15.375 -15.595 1.00 43.16 90 VAL A N 1
ATOM 700 C CA . VAL A 1 90 ? -11.108 -15.588 -16.860 1.00 43.16 90 VAL A CA 1
ATOM 701 C C . VAL A 1 90 ? -12.032 -15.048 -17.946 1.00 43.16 90 VAL A C 1
ATOM 703 O O . VAL A 1 90 ? -12.958 -15.726 -18.387 1.00 43.16 90 VAL A O 1
ATOM 706 N N . TYR A 1 91 ? -11.810 -13.801 -18.355 1.00 42.44 91 TYR A N 1
ATOM 707 C CA . TYR A 1 91 ? -12.447 -13.250 -19.544 1.00 42.44 91 TYR A 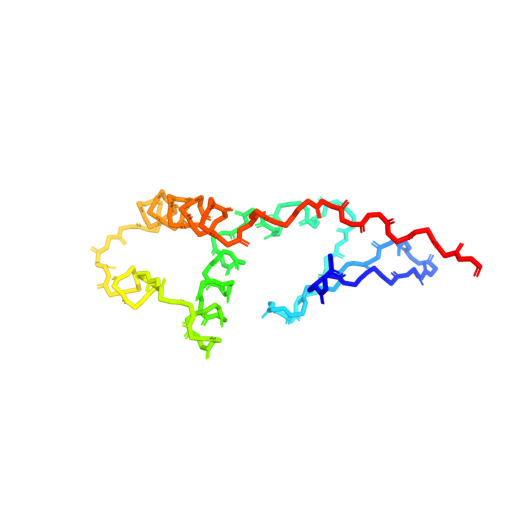CA 1
ATOM 708 C C . TYR A 1 91 ? -11.821 -13.920 -20.769 1.00 42.44 91 TYR A C 1
ATOM 710 O O . TYR A 1 91 ? -10.725 -13.565 -21.198 1.00 42.44 91 TYR A O 1
ATOM 718 N N . ILE A 1 92 ? -12.515 -14.918 -21.317 1.00 40.62 92 ILE A N 1
ATOM 719 C CA . ILE A 1 92 ? -12.216 -15.451 -22.645 1.00 40.62 92 ILE A CA 1
ATOM 720 C C . ILE A 1 92 ? -12.724 -14.412 -23.645 1.00 40.62 92 ILE A C 1
ATOM 722 O O . ILE A 1 92 ? -13.934 -14.202 -23.758 1.00 40.62 92 ILE A O 1
ATOM 726 N N . ALA A 1 93 ? -11.805 -13.739 -24.336 1.00 46.81 93 ALA A N 1
ATOM 727 C CA . ALA A 1 93 ? -12.151 -12.900 -25.476 1.00 46.81 93 ALA A CA 1
ATOM 728 C C . ALA A 1 93 ? -12.843 -13.775 -26.538 1.00 46.81 93 ALA A C 1
ATOM 730 O O . ALA A 1 93 ? -12.282 -14.792 -26.951 1.00 46.81 93 ALA A O 1
ATOM 731 N N . LYS A 1 94 ? -14.078 -13.416 -26.906 1.00 44.03 94 LYS A N 1
ATOM 732 C CA . LYS A 1 94 ? -14.802 -13.996 -28.045 1.00 44.03 94 LYS A CA 1
ATOM 733 C C . LYS A 1 94 ? -14.456 -13.256 -29.325 1.00 44.03 94 LYS A C 1
ATOM 735 O O . LYS A 1 94 ? -14.302 -12.018 -29.238 1.00 44.03 94 LYS A O 1
#

pLDDT: mean 79.84, std 14.95, range [40.62, 94.06]